Protein AF-A0A4Q2Z6X0-F1 (afdb_monomer_lite)

Secondary structure (DSSP, 8-state):
----------------------------------PPPPPP-----S----HHHHHHHHT-TTS-HHHHHHHHHTT--HHHHHHHHHHHHH-HHHHSTT-TTTTHHHHHHHHHHHH-HHHHHHHHHT-S-HHHHHHHHHHHHHT--TT-HHHHHHHHHHTTTTTGGGTTHHHHHHHHT-

Foldseek 3Di:
DDDDDDDDDDDDDDDDDDDDDDDDDDPDDDDDDDDPPDDPPPDPDDDLQALVNVQVVLPPPVDPVVVPQVVNCPPPDLVRLVVSLVVLLVDCLCQPDVRSNVCSNLSSLLVSCVVPVPVSVVVLVPPPDLSSNLSCLLSNLVSHDLVCLVVLVVVCVVPVVSCPPCSNVSSPVSNVVD

Structure (mmCIF, N/CA/C/O backbone):
data_AF-A0A4Q2Z6X0-F1
#
_entry.id   AF-A0A4Q2Z6X0-F1
#
loop_
_atom_site.group_PDB
_atom_site.id
_atom_site.type_symbol
_atom_site.label_atom_id
_atom_site.label_alt_id
_atom_site.label_comp_id
_atom_site.label_asym_id
_atom_site.label_entity_id
_atom_site.label_seq_id
_atom_site.pdbx_PDB_ins_code
_atom_site.Cartn_x
_atom_site.Cartn_y
_atom_site.Cartn_z
_atom_site.occupancy
_atom_site.B_iso_or_equiv
_atom_site.auth_seq_id
_atom_site.auth_comp_id
_atom_site.auth_asym_id
_atom_site.auth_atom_id
_atom_site.pdbx_PDB_model_num
ATOM 1 N N . MET A 1 1 ? 24.121 26.863 -24.747 1.00 37.69 1 MET A N 1
ATOM 2 C CA . MET A 1 1 ? 22.774 27.174 -25.276 1.00 37.69 1 MET A CA 1
ATOM 3 C C . MET A 1 1 ? 21.745 26.697 -24.259 1.00 37.69 1 MET A C 1
ATOM 5 O O . MET A 1 1 ? 21.542 25.500 -24.135 1.00 37.69 1 MET A O 1
ATOM 9 N N . LEU A 1 2 ? 21.196 27.619 -23.461 1.00 36.81 2 LEU A N 1
ATOM 10 C CA . LEU A 1 2 ? 20.257 27.346 -22.366 1.00 36.81 2 LEU A CA 1
ATOM 11 C C . LEU A 1 2 ? 18.855 27.798 -22.802 1.00 36.81 2 LEU A C 1
ATOM 13 O O . LEU A 1 2 ? 18.669 28.970 -23.129 1.00 36.81 2 LEU A O 1
ATOM 17 N N . LYS A 1 3 ? 17.886 26.879 -22.836 1.00 50.50 3 LYS A N 1
ATOM 18 C CA . LYS A 1 3 ? 16.503 27.148 -23.252 1.00 50.50 3 LYS A CA 1
ATOM 19 C C . LYS A 1 3 ? 15.674 27.472 -22.003 1.00 50.50 3 LYS A C 1
ATOM 21 O O . LYS A 1 3 ? 15.382 26.582 -21.214 1.00 50.50 3 LYS A O 1
ATOM 26 N N . LYS A 1 4 ? 15.354 28.753 -21.798 1.00 48.44 4 LYS A N 1
ATOM 27 C CA . LYS A 1 4 ? 14.430 29.219 -20.750 1.00 48.44 4 LYS A CA 1
ATOM 28 C C . LYS A 1 4 ? 12.990 29.046 -21.239 1.00 48.44 4 LYS A C 1
ATOM 30 O O . LYS A 1 4 ? 12.699 29.402 -22.378 1.00 48.44 4 LYS A O 1
ATOM 35 N N . TRP A 1 5 ? 12.112 28.517 -20.393 1.00 40.50 5 TRP A N 1
ATOM 36 C CA . TRP A 1 5 ? 10.665 28.475 -20.626 1.00 40.50 5 TRP A CA 1
ATOM 37 C C . TRP A 1 5 ? 9.962 29.444 -19.666 1.00 40.50 5 TRP A C 1
ATOM 39 O O . TRP A 1 5 ? 10.278 29.419 -18.475 1.00 40.50 5 TRP A O 1
ATOM 49 N N . PRO A 1 6 ? 9.040 30.294 -20.149 1.00 59.38 6 PRO A N 1
ATOM 50 C CA . PRO A 1 6 ? 8.214 31.141 -19.304 1.00 59.38 6 PRO A CA 1
ATOM 51 C C . PRO A 1 6 ? 6.913 30.413 -18.945 1.00 59.38 6 PRO A C 1
ATOM 53 O O . PRO A 1 6 ? 6.260 29.845 -19.817 1.00 59.38 6 PRO A O 1
ATOM 56 N N . TRP A 1 7 ? 6.511 30.470 -17.680 1.00 56.09 7 TRP A N 1
ATOM 57 C CA . TRP A 1 7 ? 5.137 30.176 -17.277 1.00 56.09 7 TRP A CA 1
ATOM 58 C C . TRP A 1 7 ? 4.497 31.491 -16.842 1.00 56.09 7 TRP A C 1
ATOM 60 O O . TRP A 1 7 ? 4.984 32.153 -15.925 1.00 56.09 7 TRP A O 1
ATOM 70 N N . LEU A 1 8 ? 3.439 31.880 -17.552 1.00 53.28 8 LEU A N 1
ATOM 71 C CA . LEU A 1 8 ? 2.531 32.959 -17.186 1.00 53.28 8 LEU A CA 1
ATOM 72 C C . LEU A 1 8 ? 1.155 32.366 -16.866 1.00 53.28 8 LEU A C 1
ATOM 74 O O . LEU A 1 8 ? 0.691 31.419 -17.493 1.00 53.28 8 LEU A O 1
ATOM 78 N N . VAL A 1 9 ? 0.583 32.982 -15.840 1.00 56.97 9 VAL A N 1
ATOM 79 C CA . VAL A 1 9 ? -0.668 32.776 -15.109 1.00 56.97 9 VAL A CA 1
ATOM 80 C C . VAL A 1 9 ? -1.918 32.771 -15.998 1.00 56.97 9 VAL A C 1
ATOM 82 O O . VAL A 1 9 ? -2.000 33.560 -16.934 1.00 56.97 9 VAL A O 1
ATOM 85 N N . ALA A 1 10 ? -2.956 32.020 -15.606 1.00 41.69 10 ALA A N 1
ATOM 86 C CA . ALA A 1 10 ? -4.342 32.441 -15.833 1.00 41.69 10 ALA A CA 1
ATOM 87 C C . ALA A 1 10 ? -5.270 31.866 -14.751 1.00 41.69 10 ALA A C 1
ATOM 89 O O . ALA A 1 10 ? -5.555 30.672 -14.716 1.00 41.69 10 ALA A O 1
ATOM 90 N N . GLY A 1 11 ? -5.722 32.741 -13.850 1.00 40.06 11 GLY A N 1
ATOM 91 C CA . GLY A 1 11 ? -6.811 32.460 -12.925 1.00 40.06 11 GLY A CA 1
ATOM 92 C C . GLY A 1 11 ? -8.167 32.478 -13.629 1.00 40.06 11 GLY A C 1
ATOM 93 O O . GLY A 1 11 ? -8.336 33.069 -14.694 1.00 40.06 11 GLY A O 1
ATOM 94 N N . SER A 1 12 ? -9.158 31.852 -13.009 1.00 40.81 12 SER A N 1
ATOM 95 C CA . SER A 1 12 ? -10.567 32.046 -13.346 1.00 40.81 12 SER A CA 1
ATOM 96 C C . SER A 1 12 ? -11.379 32.011 -12.059 1.00 40.81 12 SER A C 1
ATOM 98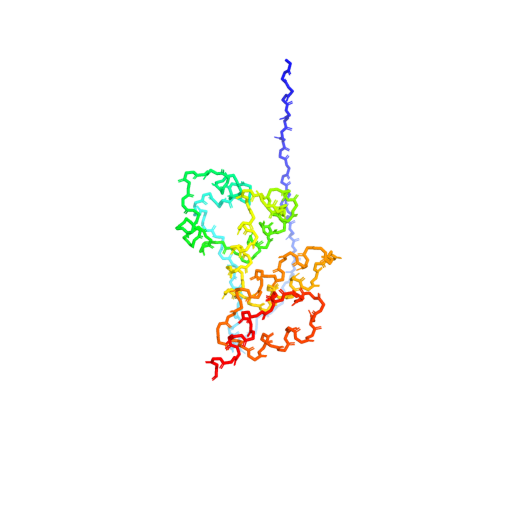 O O . SER A 1 12 ? -11.601 30.956 -11.475 1.00 40.81 12 SER A O 1
ATOM 100 N N . VAL A 1 13 ? -11.780 33.198 -11.605 1.00 43.97 13 VAL A N 1
ATOM 101 C CA . VAL A 1 13 ? -12.845 33.387 -10.620 1.00 43.97 13 VAL A CA 1
ATOM 102 C C . VAL A 1 13 ? -14.125 33.566 -11.423 1.00 43.97 13 VAL A C 1
ATOM 104 O O . VAL A 1 13 ? -14.274 34.556 -12.137 1.00 43.97 13 VAL A O 1
ATOM 107 N N . VAL A 1 14 ? -15.042 32.606 -11.330 1.00 49.62 14 VAL A N 1
ATOM 108 C CA . VAL A 1 14 ? -16.396 32.762 -11.867 1.00 49.62 14 VAL A CA 1
ATOM 109 C C . VAL A 1 14 ? -17.265 33.342 -10.758 1.00 49.62 14 VAL A C 1
ATOM 111 O O . VAL A 1 14 ? -17.611 32.662 -9.796 1.00 49.62 14 VAL A O 1
ATOM 114 N N . ALA A 1 15 ? -17.590 34.626 -10.894 1.00 43.78 15 ALA A N 1
ATOM 115 C CA . ALA A 1 15 ? -18.614 35.296 -10.112 1.00 43.78 15 ALA A CA 1
ATOM 116 C C . ALA A 1 15 ? -19.993 34.958 -10.700 1.00 43.78 15 ALA A C 1
ATOM 118 O O . ALA A 1 15 ? -20.314 35.364 -11.815 1.00 43.78 15 ALA A O 1
ATOM 119 N N . GLY A 1 16 ? -20.808 34.215 -9.952 1.00 38.75 16 GLY A N 1
ATOM 120 C CA . GLY A 1 16 ? -22.227 34.023 -10.240 1.00 38.75 16 GLY A CA 1
ATOM 121 C C . GLY A 1 16 ? -23.066 34.895 -9.313 1.00 38.75 16 GLY A C 1
ATOM 122 O O . GLY A 1 16 ? -23.232 34.567 -8.143 1.00 38.75 16 GLY A O 1
ATOM 123 N N . VAL A 1 17 ? -23.589 36.008 -9.829 1.00 46.06 17 VAL A N 1
ATOM 124 C CA . VAL A 1 17 ? -24.641 36.798 -9.176 1.00 46.06 17 VAL A CA 1
ATOM 125 C C . VAL A 1 17 ? -25.986 36.282 -9.677 1.00 46.06 17 VAL A C 1
ATOM 127 O O . VAL A 1 17 ? -26.250 36.331 -10.876 1.00 46.06 17 VAL A O 1
ATOM 130 N N . ALA A 1 18 ? -26.851 35.836 -8.768 1.00 50.09 18 ALA A N 1
ATOM 131 C CA . ALA A 1 18 ? -28.273 35.659 -9.043 1.00 50.09 18 ALA A CA 1
ATOM 132 C C . ALA A 1 18 ? -29.081 36.527 -8.070 1.00 50.09 18 ALA A C 1
ATOM 134 O O . ALA A 1 18 ? -29.048 36.336 -6.857 1.00 50.09 18 ALA A O 1
ATOM 135 N N . ILE A 1 19 ? -29.780 37.508 -8.640 1.00 50.12 19 ILE A N 1
ATOM 136 C CA . ILE A 1 19 ? -30.763 38.373 -7.987 1.00 50.12 19 ILE A CA 1
ATOM 137 C C . ILE A 1 19 ? -32.119 37.659 -8.076 1.00 50.12 19 ILE A C 1
ATOM 139 O O . ILE A 1 19 ? -32.584 37.379 -9.178 1.00 50.12 19 ILE A O 1
ATOM 143 N N . GLY A 1 20 ? -32.767 37.401 -6.939 1.00 37.75 20 GLY A N 1
ATOM 144 C CA . GLY A 1 20 ? -34.131 36.867 -6.856 1.00 37.75 20 GLY A CA 1
ATOM 145 C C . GLY A 1 20 ? -34.921 37.578 -5.756 1.00 37.75 20 GLY A C 1
ATOM 146 O O . GLY A 1 20 ? -34.384 37.857 -4.689 1.00 37.75 20 GLY A O 1
ATOM 147 N N . TRP A 1 21 ? -36.163 37.949 -6.059 1.00 40.97 21 TRP A N 1
ATOM 148 C CA . TRP A 1 21 ? -36.945 38.979 -5.370 1.00 40.97 21 TRP A CA 1
ATOM 149 C C . TRP A 1 21 ? -37.934 38.379 -4.356 1.00 40.97 21 TRP A C 1
ATOM 151 O O . TRP A 1 21 ? -38.304 37.212 -4.422 1.00 40.97 21 TRP A O 1
ATOM 161 N N . SER A 1 22 ? -38.332 39.229 -3.416 1.00 42.97 22 SER A N 1
ATOM 162 C CA . SER A 1 22 ? -39.099 39.048 -2.178 1.00 42.97 22 SER A CA 1
ATOM 163 C C . SER A 1 22 ? -40.398 38.228 -2.232 1.00 42.97 22 SER A C 1
ATOM 165 O O . SER A 1 22 ? -41.208 38.459 -3.121 1.00 42.97 22 SER A O 1
ATOM 167 N N . THR A 1 23 ? -40.700 37.471 -1.160 1.00 45.09 23 THR A N 1
ATOM 168 C CA . THR A 1 23 ? -42.049 37.404 -0.541 1.00 45.09 23 THR A CA 1
ATOM 169 C C . THR A 1 23 ? -41.974 37.154 0.986 1.00 45.09 23 THR A C 1
ATOM 171 O O . THR A 1 23 ? -41.071 36.484 1.469 1.00 45.09 23 THR A O 1
ATOM 174 N N . ALA A 1 24 ? -42.899 37.808 1.704 1.00 40.56 24 ALA A N 1
ATOM 175 C CA . ALA A 1 24 ? -43.379 37.725 3.098 1.00 40.56 24 ALA A CA 1
ATOM 176 C C . ALA A 1 24 ? -42.630 36.921 4.200 1.00 40.56 24 ALA A C 1
ATOM 178 O O . ALA A 1 24 ? -42.386 35.726 4.087 1.00 40.56 24 ALA A O 1
ATOM 179 N N . ARG A 1 25 ? -42.404 37.586 5.350 1.00 37.00 25 ARG A N 1
ATOM 180 C CA . ARG A 1 25 ? -42.050 36.983 6.652 1.00 37.00 25 ARG A CA 1
ATOM 181 C C . ARG A 1 25 ? -43.303 36.464 7.366 1.00 37.00 25 ARG A C 1
ATOM 183 O O . ARG A 1 25 ? -44.225 37.238 7.601 1.00 37.00 25 ARG A O 1
ATOM 190 N N . ASP A 1 26 ? -43.248 35.206 7.779 1.00 49.59 26 ASP A N 1
ATOM 191 C CA . ASP A 1 26 ? -44.151 34.555 8.732 1.00 49.59 26 ASP A CA 1
ATOM 192 C C . ASP A 1 26 ? -43.431 34.482 10.100 1.00 49.59 26 ASP A C 1
ATOM 194 O O . ASP A 1 26 ? -42.274 34.039 10.126 1.00 49.59 26 ASP A O 1
ATOM 198 N N . PRO A 1 27 ? -44.002 34.956 11.224 1.00 53.97 27 PRO A N 1
ATOM 199 C CA . PRO A 1 27 ? -43.328 34.953 12.516 1.00 53.97 27 PRO A CA 1
ATOM 200 C C . PRO A 1 27 ? -43.840 33.819 13.413 1.00 53.97 27 PRO A C 1
ATOM 202 O O . PRO A 1 27 ? -44.447 34.096 14.434 1.00 53.97 27 PRO A O 1
ATOM 205 N N . ASP A 1 28 ? -43.594 32.555 13.059 1.00 52.22 28 ASP A N 1
ATOM 206 C CA . ASP A 1 28 ? -43.643 31.447 14.031 1.00 52.22 28 ASP A CA 1
ATOM 207 C C . ASP A 1 28 ? -43.069 30.142 13.450 1.00 52.22 28 ASP A C 1
ATOM 209 O O . ASP A 1 28 ? -43.785 29.290 12.922 1.00 52.22 28 ASP A O 1
ATOM 213 N N . LYS A 1 29 ? -41.741 29.957 13.534 1.00 41.72 29 LYS A N 1
ATOM 214 C CA . LYS A 1 29 ? -41.142 28.611 13.484 1.00 41.72 29 LYS A CA 1
ATOM 215 C C . LYS A 1 29 ? -39.699 28.571 14.010 1.00 41.72 29 LYS A C 1
ATOM 217 O O . LYS A 1 29 ? -38.823 29.198 13.412 1.00 41.72 29 LYS A O 1
ATOM 222 N N . PRO A 1 30 ? -39.402 27.785 15.061 1.00 48.06 30 PRO A N 1
ATOM 223 C CA . PRO A 1 30 ? -38.038 27.474 15.456 1.00 48.06 30 PRO A CA 1
ATOM 224 C C . PRO A 1 30 ? -37.573 26.187 14.758 1.00 48.06 30 PRO A C 1
ATOM 226 O O . PRO A 1 30 ? -38.104 25.110 15.011 1.00 48.06 30 PRO A O 1
ATOM 229 N N . ALA A 1 31 ? -36.572 26.290 13.885 1.00 41.81 31 ALA A N 1
ATOM 230 C CA . ALA A 1 31 ? -35.663 25.195 13.537 1.00 41.81 31 ALA A CA 1
ATOM 231 C C . ALA A 1 31 ? -34.433 25.788 12.842 1.00 41.81 31 ALA A C 1
ATOM 233 O O . ALA A 1 31 ? -34.469 26.144 11.665 1.00 41.81 31 ALA A O 1
ATOM 234 N N . VAL A 1 32 ? -33.354 25.933 13.608 1.00 44.62 32 VAL A N 1
ATOM 235 C CA . VAL A 1 32 ? -32.026 26.304 13.120 1.00 44.62 32 VAL A CA 1
ATOM 236 C C . VAL A 1 32 ? -31.574 25.232 12.131 1.00 44.62 32 VAL A C 1
ATOM 238 O O . VAL A 1 32 ? -31.240 24.116 12.520 1.00 44.62 32 VAL A O 1
ATOM 241 N N . ALA A 1 33 ? -31.590 25.564 10.844 1.00 41.50 33 ALA A N 1
ATOM 242 C CA . ALA A 1 33 ? -30.861 24.814 9.840 1.00 41.50 33 ALA A CA 1
ATOM 243 C C . ALA A 1 33 ? -29.375 25.134 10.029 1.00 41.50 33 ALA A C 1
ATOM 245 O O . ALA A 1 33 ? -28.929 26.248 9.753 1.00 41.50 33 ALA A O 1
ATOM 246 N N . SER A 1 34 ? -28.618 24.167 10.541 1.00 44.00 34 SER A N 1
ATOM 247 C CA . SER A 1 34 ? -27.161 24.210 10.517 1.00 44.00 34 SER A CA 1
ATOM 248 C C . SER A 1 34 ? -26.703 24.190 9.063 1.00 44.00 34 SER A C 1
ATOM 250 O O . SER A 1 34 ? -26.722 23.153 8.403 1.00 44.00 34 SER A O 1
ATOM 252 N N . THR A 1 35 ? -26.295 25.349 8.560 1.00 41.22 35 THR A N 1
ATOM 253 C CA . THR A 1 35 ? -25.433 25.451 7.385 1.00 41.22 35 THR A CA 1
ATOM 254 C C . THR A 1 35 ? -24.199 24.573 7.630 1.00 41.22 35 THR A C 1
ATOM 256 O O . THR A 1 35 ? -23.565 24.737 8.678 1.00 41.22 35 THR A O 1
ATOM 259 N N . PRO A 1 36 ? -23.823 23.650 6.727 1.00 38.31 36 PRO A N 1
ATOM 260 C CA . PRO A 1 36 ? -22.514 23.023 6.807 1.00 38.31 36 PRO A CA 1
ATOM 261 C C . PRO A 1 36 ? -21.477 24.139 6.683 1.00 38.31 36 PRO A C 1
ATOM 263 O O . PRO A 1 36 ? -21.478 24.899 5.713 1.00 38.31 36 PRO A O 1
ATOM 266 N N . ALA A 1 37 ? -20.656 24.288 7.720 1.00 42.72 37 ALA A N 1
ATOM 267 C CA . ALA A 1 37 ? -19.591 25.272 7.737 1.00 42.72 37 ALA A CA 1
ATOM 268 C C . ALA A 1 37 ? -18.740 25.118 6.463 1.00 42.72 37 ALA A C 1
ATOM 270 O O . ALA A 1 37 ? -18.409 23.984 6.098 1.00 42.72 37 ALA A O 1
ATOM 271 N N . PRO A 1 38 ? -18.377 26.216 5.777 1.00 41.53 38 PRO A N 1
ATOM 272 C CA . PRO A 1 38 ? -17.350 26.146 4.753 1.00 41.53 38 PRO A CA 1
ATOM 273 C C . PRO A 1 38 ? -16.096 25.576 5.415 1.00 41.53 38 PRO A C 1
ATOM 275 O O . PRO A 1 38 ? -15.641 26.101 6.432 1.00 41.53 38 PRO A O 1
ATOM 278 N N . SER A 1 39 ? -15.589 24.463 4.882 1.00 43.06 39 SER A N 1
ATOM 279 C CA . SER A 1 39 ? -14.334 23.862 5.317 1.00 43.06 39 SER A CA 1
ATOM 280 C C . SER A 1 39 ? -13.282 24.961 5.414 1.00 43.06 39 SER A C 1
ATOM 282 O O . SER A 1 39 ? -13.005 25.634 4.419 1.00 43.06 39 SER A O 1
ATOM 284 N N . SER A 1 40 ? -12.757 25.184 6.623 1.00 46.03 40 SER A N 1
ATOM 285 C CA . SER A 1 40 ? -11.694 26.155 6.859 1.00 46.03 40 SER A CA 1
ATOM 286 C C . SER A 1 40 ? -10.599 25.974 5.807 1.00 46.03 40 SER A C 1
ATOM 288 O O . SER A 1 40 ? -10.128 24.846 5.627 1.00 46.03 40 SER A O 1
ATOM 290 N N . PRO A 1 41 ? -10.162 27.048 5.128 1.00 44.19 41 PRO A N 1
ATOM 291 C CA . PRO A 1 41 ? -8.931 27.019 4.359 1.00 44.19 41 PRO A CA 1
ATOM 292 C C . PRO A 1 41 ? -7.823 26.567 5.308 1.00 44.19 41 PRO A C 1
ATOM 294 O O . PRO A 1 41 ? -7.554 27.240 6.303 1.00 44.19 41 PRO A O 1
ATOM 297 N N . ARG A 1 42 ? -7.244 25.390 5.050 1.00 50.34 42 ARG A N 1
ATOM 298 C CA . ARG A 1 42 ? -6.116 24.865 5.819 1.00 50.34 42 ARG A CA 1
ATOM 299 C C . ARG A 1 42 ? -5.028 25.935 5.794 1.00 50.34 42 ARG A C 1
ATOM 301 O O . ARG A 1 42 ? -4.497 26.259 4.734 1.00 50.34 42 ARG A O 1
ATOM 308 N N . GLU A 1 43 ? -4.779 26.533 6.953 1.00 42.75 43 GLU A N 1
ATOM 309 C CA . GLU A 1 43 ? -3.729 27.518 7.162 1.00 42.75 43 GLU A CA 1
ATOM 310 C C . GLU A 1 43 ? -2.425 26.899 6.650 1.00 42.75 43 GLU A C 1
ATOM 312 O O . GLU A 1 43 ? -2.099 25.770 7.025 1.00 42.75 43 GLU A O 1
ATOM 317 N N . ALA A 1 44 ? -1.761 27.585 5.714 1.00 46.00 44 ALA A N 1
ATOM 318 C CA . ALA A 1 44 ? -0.597 27.103 4.977 1.00 46.00 44 ALA A CA 1
ATOM 319 C C . ALA A 1 44 ? 0.556 26.774 5.940 1.00 46.00 44 ALA A C 1
ATOM 321 O O . ALA A 1 44 ? 1.426 27.595 6.225 1.00 46.00 44 ALA A O 1
ATOM 322 N N . SER A 1 45 ? 0.526 25.568 6.491 1.00 43.75 45 SER A N 1
ATOM 323 C CA . SER A 1 45 ? 1.421 25.101 7.535 1.00 43.75 45 SER A CA 1
ATOM 324 C C . SER A 1 45 ? 2.430 24.165 6.886 1.00 43.75 45 SER A C 1
ATOM 326 O O . SER A 1 45 ? 2.148 23.002 6.631 1.00 43.75 45 SER A O 1
ATOM 328 N N . LYS A 1 46 ? 3.622 24.728 6.639 1.00 50.12 46 LYS A N 1
ATOM 329 C CA . LYS A 1 46 ? 4.810 24.104 6.027 1.00 50.12 46 LYS A CA 1
ATOM 330 C C . LYS A 1 46 ? 4.644 23.796 4.527 1.00 50.12 46 LYS A C 1
ATOM 332 O O . LYS A 1 46 ? 3.541 23.518 4.069 1.00 50.12 46 LYS A O 1
ATOM 337 N N . PRO A 1 47 ? 5.724 23.870 3.724 1.00 48.97 47 PRO A N 1
ATOM 338 C CA . PRO A 1 47 ? 5.676 23.344 2.368 1.00 48.97 47 PRO A CA 1
ATOM 339 C C . PRO A 1 47 ? 5.372 21.848 2.467 1.00 48.97 47 PRO A C 1
ATOM 341 O O . PRO A 1 47 ? 6.212 21.072 2.926 1.00 48.97 47 PRO A O 1
ATOM 344 N N . LEU A 1 48 ? 4.144 21.478 2.097 1.00 60.19 48 LEU A N 1
ATOM 345 C CA . LEU A 1 48 ? 3.740 20.098 1.868 1.00 60.19 48 LEU A CA 1
ATOM 346 C C . LEU A 1 48 ? 4.785 19.484 0.945 1.00 60.19 48 LEU A C 1
ATOM 348 O O . LEU A 1 48 ? 4.989 19.965 -0.170 1.00 60.19 48 LEU A O 1
ATOM 352 N N . TRP A 1 49 ? 5.508 18.488 1.449 1.00 60.78 49 TRP A N 1
ATOM 353 C CA . TRP A 1 49 ? 6.440 17.746 0.617 1.00 60.78 49 TRP A CA 1
ATOM 354 C C . TRP A 1 49 ? 5.660 17.169 -0.552 1.00 60.78 49 TRP A C 1
ATOM 356 O O . TRP A 1 49 ? 4.681 16.453 -0.352 1.00 60.78 49 TRP A O 1
ATOM 366 N N . SER A 1 50 ? 6.076 17.488 -1.773 1.00 72.06 50 SER A N 1
ATOM 367 C CA . SER A 1 50 ? 5.505 16.823 -2.935 1.00 72.06 50 SER A CA 1
ATOM 368 C C . SER A 1 50 ? 5.913 15.344 -2.939 1.00 72.06 50 SER A C 1
ATOM 370 O O . SER A 1 50 ? 6.905 14.949 -2.316 1.00 72.06 50 SER A O 1
ATOM 372 N N . ALA A 1 51 ? 5.187 14.513 -3.691 1.00 68.31 51 ALA A N 1
ATOM 373 C CA . ALA A 1 51 ? 5.615 13.140 -3.972 1.00 68.31 51 ALA A CA 1
ATOM 374 C C . ALA A 1 51 ? 7.049 13.096 -4.541 1.00 68.31 51 ALA A C 1
ATOM 376 O O . ALA A 1 51 ? 7.823 12.187 -4.248 1.00 68.31 51 ALA A O 1
ATOM 377 N N . GLU A 1 52 ? 7.430 14.114 -5.312 1.00 71.81 52 GLU A N 1
ATOM 378 C CA . GLU A 1 52 ? 8.762 14.258 -5.896 1.00 71.81 52 GLU A CA 1
ATOM 379 C C . GLU A 1 52 ? 9.820 14.588 -4.834 1.00 71.81 52 GLU A C 1
ATOM 381 O O . GLU A 1 52 ? 10.885 13.969 -4.824 1.00 71.81 52 GLU A O 1
ATOM 386 N N . ASP A 1 53 ? 9.522 15.494 -3.896 1.00 74.56 53 ASP A N 1
ATOM 387 C CA . ASP A 1 53 ? 10.402 15.803 -2.759 1.00 74.56 53 ASP A CA 1
ATOM 388 C C . ASP A 1 53 ? 10.595 14.581 -1.861 1.00 74.56 53 ASP A C 1
ATOM 390 O O . ASP A 1 53 ? 11.712 14.290 -1.424 1.00 74.56 53 ASP A O 1
ATOM 394 N N . PHE A 1 54 ? 9.522 13.816 -1.652 1.00 72.31 54 PHE A N 1
ATOM 395 C CA . PHE A 1 54 ? 9.561 12.555 -0.924 1.00 72.31 54 PHE A CA 1
ATOM 396 C C . PHE A 1 54 ? 10.487 11.542 -1.603 1.00 72.31 54 PHE A C 1
ATOM 398 O O . PHE A 1 54 ? 11.403 11.020 -0.966 1.00 72.31 54 PHE A O 1
ATOM 405 N N . LEU A 1 55 ? 10.306 11.295 -2.903 1.00 73.56 55 LEU A N 1
ATOM 406 C CA . LEU A 1 55 ? 11.145 10.369 -3.673 1.00 73.56 55 LEU A CA 1
ATOM 407 C C . LEU A 1 55 ? 12.610 10.827 -3.726 1.00 73.56 55 LEU A C 1
ATOM 409 O O . LEU A 1 55 ? 13.534 10.009 -3.645 1.00 73.56 55 LEU A O 1
ATOM 413 N N . LYS A 1 56 ? 12.840 12.138 -3.816 1.00 76.62 56 LYS A N 1
ATOM 414 C CA . LYS A 1 56 ? 14.177 12.734 -3.795 1.00 76.62 56 LYS A CA 1
ATOM 415 C C . LYS A 1 56 ? 14.858 12.558 -2.440 1.00 76.62 56 LYS A C 1
ATOM 417 O O . LYS A 1 56 ? 16.030 12.196 -2.404 1.00 76.62 56 LYS A O 1
ATOM 422 N N . SER A 1 57 ? 14.139 12.783 -1.344 1.00 71.50 57 SER A N 1
ATOM 423 C CA . SER A 1 57 ? 14.651 12.569 0.013 1.00 71.50 57 SER A CA 1
ATOM 424 C C . SER A 1 57 ? 14.932 11.101 0.300 1.00 71.50 57 SER A C 1
ATOM 426 O O . SER A 1 57 ? 15.978 10.777 0.860 1.00 71.50 57 SER A O 1
ATOM 428 N N . ALA A 1 58 ? 14.028 10.220 -0.135 1.00 70.06 58 ALA A N 1
ATOM 429 C CA . ALA A 1 58 ? 14.209 8.780 -0.066 1.00 70.06 58 ALA A CA 1
ATOM 430 C C . ALA A 1 58 ? 15.527 8.389 -0.764 1.00 70.06 58 ALA A C 1
ATOM 432 O O . ALA A 1 58 ? 16.363 7.691 -0.204 1.00 70.06 58 ALA A O 1
ATOM 433 N N . SER A 1 59 ? 15.802 8.944 -1.943 1.00 72.12 59 SER A N 1
ATOM 434 C CA . SER A 1 59 ? 17.033 8.649 -2.689 1.00 72.12 59 SER A CA 1
ATOM 435 C C . SER A 1 59 ? 18.338 9.033 -1.967 1.00 72.12 59 SER A C 1
ATOM 437 O O . SER A 1 59 ? 19.401 8.525 -2.341 1.00 72.12 59 SER A O 1
ATOM 439 N N . ASP A 1 60 ? 18.310 9.897 -0.942 1.00 75.56 60 ASP A N 1
ATOM 440 C CA . ASP A 1 60 ? 19.506 10.217 -0.156 1.00 75.56 60 ASP A CA 1
ATOM 441 C C . ASP A 1 60 ? 19.817 9.092 0.845 1.00 75.56 60 ASP A C 1
ATOM 443 O O . ASP A 1 60 ? 19.228 8.981 1.917 1.00 75.56 60 ASP A O 1
ATOM 447 N N . ARG A 1 61 ? 20.821 8.273 0.511 1.00 57.91 61 ARG A N 1
ATOM 448 C CA . ARG A 1 61 ? 21.301 7.140 1.328 1.00 57.91 61 ARG A CA 1
ATOM 449 C C . ARG A 1 61 ? 21.762 7.506 2.743 1.00 57.91 61 ARG A C 1
ATOM 451 O O . ARG A 1 61 ? 21.988 6.601 3.542 1.00 57.91 61 ARG A O 1
ATOM 458 N N . ARG A 1 62 ? 21.955 8.791 3.057 1.00 61.38 62 ARG A N 1
ATOM 459 C CA . ARG A 1 62 ? 22.304 9.246 4.415 1.00 61.38 62 ARG A CA 1
ATOM 460 C C . ARG A 1 62 ? 21.100 9.300 5.353 1.00 61.38 62 ARG A C 1
ATOM 462 O O . ARG A 1 62 ? 21.290 9.386 6.563 1.00 61.38 62 ARG A O 1
ATOM 469 N N . ASN A 1 63 ? 19.886 9.229 4.818 1.00 62.78 63 ASN A N 1
ATOM 470 C CA . ASN A 1 63 ? 18.661 9.300 5.593 1.00 62.78 63 ASN A CA 1
ATOM 471 C C . ASN A 1 63 ? 18.273 7.913 6.120 1.00 62.78 63 ASN A C 1
ATOM 473 O O . ASN A 1 63 ? 18.118 6.954 5.362 1.00 62.78 63 ASN A O 1
ATOM 477 N N . ASN A 1 64 ? 18.101 7.800 7.442 1.00 62.44 64 ASN A N 1
ATOM 478 C CA . ASN A 1 64 ? 17.511 6.613 8.051 1.00 62.44 64 ASN A CA 1
ATOM 479 C C . ASN A 1 64 ? 16.011 6.596 7.730 1.00 62.44 64 ASN A C 1
ATOM 481 O O . ASN A 1 64 ? 15.209 7.183 8.453 1.00 62.44 64 ASN A O 1
ATOM 485 N N . TYR A 1 65 ? 15.671 5.942 6.621 1.00 61.16 65 TYR A N 1
ATOM 486 C CA . TYR A 1 65 ? 14.327 5.844 6.055 1.00 61.16 65 TYR A CA 1
ATOM 487 C C . TYR A 1 65 ? 13.228 5.662 7.111 1.00 61.16 65 TYR A C 1
ATOM 489 O O . TYR A 1 65 ? 12.289 6.442 7.162 1.00 61.16 65 TYR A O 1
ATOM 497 N N . ALA A 1 66 ? 13.351 4.679 8.005 1.00 56.84 66 ALA A N 1
ATOM 498 C CA . ALA A 1 66 ? 12.268 4.334 8.927 1.00 56.84 66 ALA A CA 1
ATOM 499 C C . ALA A 1 66 ? 11.899 5.457 9.918 1.00 56.84 66 ALA A C 1
ATOM 501 O O . ALA A 1 66 ? 10.738 5.579 10.281 1.00 56.84 66 ALA A O 1
ATOM 502 N N . ALA A 1 67 ? 12.859 6.286 10.337 1.00 58.38 67 ALA A N 1
ATOM 503 C CA . ALA A 1 67 ? 12.632 7.305 11.365 1.00 58.38 67 ALA A CA 1
ATOM 504 C C . ALA A 1 67 ? 12.065 8.624 10.813 1.00 58.38 67 ALA A C 1
ATOM 506 O O . ALA A 1 67 ? 11.546 9.430 11.571 1.00 58.38 67 ALA A O 1
ATOM 507 N N . ILE A 1 68 ? 12.188 8.866 9.506 1.00 60.78 68 ILE A N 1
ATOM 508 C CA . ILE A 1 68 ? 11.831 10.153 8.888 1.00 60.78 68 ILE A CA 1
ATOM 509 C C . ILE A 1 68 ? 10.374 10.161 8.411 1.00 60.78 68 ILE A C 1
ATOM 511 O O . ILE A 1 68 ? 9.788 11.226 8.244 1.00 60.78 68 ILE A O 1
ATOM 515 N N . HIS A 1 69 ? 9.778 8.991 8.172 1.00 66.94 69 HIS A N 1
ATOM 516 C CA . HIS A 1 69 ? 8.513 8.906 7.444 1.00 66.94 69 HIS A CA 1
ATOM 517 C C . HIS A 1 69 ? 7.258 8.967 8.321 1.00 66.94 69 HIS A C 1
ATOM 519 O O . HIS A 1 69 ? 6.276 9.543 7.859 1.00 66.94 69 HIS A O 1
ATOM 525 N N . ASP A 1 70 ? 7.284 8.462 9.559 1.00 68.19 70 ASP A N 1
ATOM 526 C CA . ASP A 1 70 ? 6.104 8.509 10.442 1.00 68.19 70 ASP A CA 1
ATOM 527 C C . ASP A 1 70 ? 5.698 9.966 10.746 1.00 68.19 70 ASP A C 1
ATOM 529 O O . ASP A 1 70 ? 4.538 10.339 10.574 1.00 68.19 70 ASP A O 1
ATOM 533 N N . ASP A 1 71 ? 6.671 10.823 11.071 1.00 73.75 71 ASP A N 1
ATOM 534 C CA . ASP A 1 71 ? 6.433 12.251 11.329 1.00 73.75 71 ASP A CA 1
ATOM 535 C C . ASP A 1 71 ? 6.108 13.046 10.057 1.00 73.75 71 ASP A C 1
ATOM 537 O O . ASP A 1 71 ? 5.453 14.084 10.120 1.00 73.75 71 ASP A O 1
ATOM 541 N N . LEU A 1 72 ? 6.578 12.596 8.890 1.00 77.75 72 LEU A N 1
ATOM 542 C CA . LEU A 1 72 ? 6.349 13.310 7.634 1.00 77.75 72 LEU A CA 1
ATOM 543 C C . LEU A 1 72 ? 4.946 13.050 7.083 1.00 77.75 72 LEU A C 1
ATOM 545 O O . LEU A 1 72 ? 4.302 13.964 6.570 1.00 77.75 72 LEU A O 1
ATOM 549 N N . LEU A 1 73 ? 4.484 11.802 7.168 1.00 86.06 73 LEU A N 1
ATOM 550 C CA . LEU A 1 73 ? 3.201 11.407 6.600 1.00 86.06 73 LEU A CA 1
ATOM 551 C C . LEU A 1 73 ? 2.029 11.809 7.494 1.00 86.06 73 LEU A C 1
ATOM 553 O O . LEU A 1 73 ? 0.912 11.888 6.988 1.00 86.06 73 LEU A O 1
ATOM 557 N N . ILE A 1 74 ? 2.239 12.099 8.783 1.00 85.12 74 ILE A N 1
ATOM 558 C CA . ILE A 1 74 ? 1.155 12.439 9.724 1.00 85.12 74 ILE A CA 1
ATOM 559 C C . ILE A 1 74 ? 0.278 13.605 9.240 1.00 85.12 74 ILE A C 1
ATOM 561 O O . ILE A 1 74 ? -0.938 13.567 9.402 1.00 85.12 74 ILE A O 1
ATOM 565 N N . ASP A 1 75 ? 0.882 14.592 8.571 1.00 85.75 75 ASP A N 1
ATOM 566 C CA . ASP A 1 75 ? 0.190 15.777 8.056 1.00 85.75 75 ASP A CA 1
ATOM 567 C C . ASP A 1 75 ? -0.415 15.564 6.654 1.00 85.75 75 ASP A C 1
ATOM 569 O O . ASP A 1 75 ? -1.143 16.428 6.152 1.00 85.75 75 ASP A O 1
ATOM 573 N N . TRP A 1 76 ? -0.131 14.435 6.002 1.00 88.75 76 TRP A N 1
ATOM 574 C CA . TRP A 1 76 ? -0.645 14.136 4.668 1.00 88.75 76 TRP A CA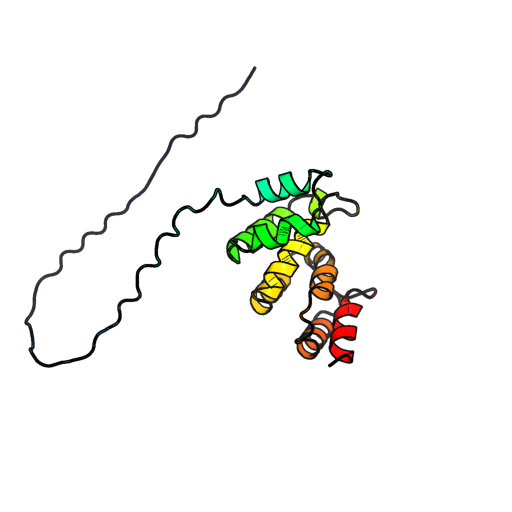 1
ATOM 575 C C . TRP A 1 76 ? -2.091 13.652 4.733 1.00 88.75 76 TRP A C 1
ATOM 577 O O . TRP A 1 76 ? -2.500 12.960 5.663 1.00 88.75 76 TRP A O 1
ATOM 587 N N . THR A 1 77 ? -2.869 13.977 3.714 1.00 92.25 77 THR A N 1
ATOM 588 C CA . THR A 1 77 ? -4.202 13.424 3.466 1.00 92.25 77 THR A CA 1
ATOM 589 C C . THR A 1 77 ? -4.108 12.062 2.771 1.00 92.25 77 THR A C 1
ATOM 591 O O . THR A 1 77 ? -3.087 11.718 2.173 1.00 92.25 77 THR A O 1
ATOM 594 N N . ASN A 1 78 ? -5.192 11.281 2.802 1.00 91.94 78 ASN A N 1
ATOM 595 C CA . ASN A 1 78 ? -5.248 10.010 2.068 1.00 91.94 78 ASN A CA 1
ATOM 596 C C . ASN A 1 78 ? -5.069 10.216 0.551 1.00 91.94 78 ASN A C 1
ATOM 598 O O . ASN A 1 78 ? -4.432 9.391 -0.100 1.00 91.94 78 ASN A O 1
ATOM 602 N N . ASP A 1 79 ? -5.561 11.330 -0.003 1.00 90.88 79 ASP A N 1
ATOM 603 C CA . ASP A 1 79 ? -5.378 11.665 -1.420 1.00 90.88 79 ASP A CA 1
ATOM 604 C C . ASP A 1 79 ? -3.916 11.955 -1.774 1.00 90.88 79 ASP A C 1
ATOM 606 O O . ASP A 1 79 ? -3.447 11.533 -2.830 1.00 90.88 79 ASP A O 1
ATOM 610 N N . GLU A 1 80 ? -3.174 12.623 -0.889 1.00 90.38 80 GLU A N 1
ATOM 611 C CA . GLU A 1 80 ? -1.741 12.880 -1.077 1.00 90.38 80 GLU A CA 1
ATOM 612 C C . GLU A 1 80 ? -0.927 11.584 -1.001 1.00 90.38 80 GLU A C 1
ATOM 614 O O . GLU A 1 80 ? -0.053 11.357 -1.841 1.00 90.38 80 GLU A O 1
ATOM 619 N N . ILE A 1 81 ? -1.250 10.695 -0.053 1.00 92.44 81 ILE A N 1
ATOM 620 C CA . ILE A 1 81 ? -0.614 9.372 0.042 1.00 92.44 81 ILE A CA 1
ATOM 621 C C . ILE A 1 81 ? -0.893 8.556 -1.223 1.00 92.44 81 ILE A C 1
ATOM 623 O O . ILE A 1 81 ? 0.039 7.996 -1.803 1.00 92.44 81 ILE A O 1
ATOM 627 N N . ARG A 1 82 ? -2.148 8.530 -1.692 1.00 92.31 82 ARG A N 1
ATOM 628 C CA . ARG A 1 82 ? -2.529 7.845 -2.933 1.00 92.31 82 ARG A CA 1
ATOM 629 C C . ARG A 1 82 ? -1.785 8.415 -4.137 1.00 92.31 82 ARG A C 1
ATOM 631 O O . ARG A 1 82 ? -1.203 7.652 -4.899 1.00 92.31 82 ARG A O 1
ATOM 638 N N . ALA A 1 83 ? -1.750 9.738 -4.287 1.00 89.31 83 ALA A N 1
ATOM 639 C CA . ALA A 1 83 ? -1.055 10.389 -5.394 1.00 89.31 83 ALA A CA 1
ATOM 640 C C . ALA A 1 83 ? 0.450 10.066 -5.401 1.00 89.31 83 ALA A C 1
ATOM 642 O O . ALA A 1 83 ? 1.019 9.799 -6.460 1.00 89.31 83 ALA A O 1
ATOM 643 N N . ALA A 1 84 ? 1.099 10.038 -4.233 1.00 90.06 84 ALA A N 1
ATOM 644 C CA . ALA A 1 84 ? 2.502 9.642 -4.134 1.00 90.06 84 ALA A CA 1
ATOM 645 C C . ALA A 1 84 ? 2.721 8.152 -4.406 1.00 90.06 84 ALA A C 1
ATOM 647 O O . ALA A 1 84 ? 3.732 7.784 -5.007 1.00 90.06 84 ALA A O 1
ATOM 648 N N . LEU A 1 85 ? 1.783 7.296 -4.001 1.00 92.06 85 LEU A N 1
ATOM 649 C CA . LEU A 1 85 ? 1.837 5.872 -4.296 1.00 92.06 85 LEU A CA 1
ATOM 650 C C . LEU A 1 85 ? 1.714 5.637 -5.806 1.00 92.06 85 LEU A C 1
ATOM 652 O O . LEU A 1 85 ? 2.587 4.983 -6.376 1.00 92.06 85 LEU A O 1
ATOM 656 N N . ASP A 1 86 ? 0.734 6.260 -6.464 1.00 91.31 86 ASP A N 1
ATOM 657 C CA . ASP A 1 86 ? 0.561 6.227 -7.921 1.00 91.31 86 ASP A CA 1
ATOM 658 C C . ASP A 1 86 ? 1.842 6.707 -8.633 1.00 91.31 86 ASP A C 1
ATOM 660 O O . ASP A 1 86 ? 2.375 6.013 -9.502 1.00 91.31 86 ASP A O 1
ATOM 664 N N . ALA A 1 87 ? 2.413 7.839 -8.205 1.00 88.50 87 ALA A N 1
ATOM 665 C CA . ALA A 1 87 ? 3.672 8.351 -8.746 1.00 88.50 87 ALA A CA 1
ATOM 666 C C . ALA A 1 87 ? 4.841 7.370 -8.540 1.00 88.50 87 ALA A C 1
ATOM 668 O O . ALA A 1 87 ? 5.624 7.138 -9.466 1.00 88.50 87 ALA A O 1
ATOM 669 N N . SER A 1 88 ? 4.948 6.742 -7.365 1.00 89.75 88 SER A N 1
ATOM 670 C CA . SER A 1 88 ? 6.007 5.770 -7.073 1.00 89.75 88 SER A CA 1
ATOM 671 C C . SER A 1 88 ? 5.942 4.550 -7.994 1.00 89.75 88 SER A C 1
ATOM 673 O O . SER A 1 88 ? 6.977 4.067 -8.442 1.00 89.75 88 SER A O 1
ATOM 675 N N . LEU A 1 89 ? 4.745 4.097 -8.375 1.00 90.31 89 LEU A N 1
ATOM 676 C CA . LEU A 1 89 ? 4.580 2.954 -9.276 1.00 90.31 89 LEU A CA 1
ATOM 677 C C . LEU A 1 89 ? 5.017 3.256 -10.715 1.00 90.31 89 LEU A C 1
ATOM 679 O O . LEU A 1 89 ? 5.335 2.329 -11.460 1.00 90.31 89 LEU A O 1
ATOM 683 N N . THR A 1 90 ? 5.089 4.532 -11.101 1.00 89.75 90 THR A N 1
ATOM 684 C CA . THR A 1 90 ? 5.651 4.949 -12.398 1.00 89.75 90 THR A CA 1
ATOM 685 C C . THR A 1 90 ? 7.180 5.032 -12.391 1.00 89.75 90 THR A C 1
ATOM 687 O O . THR A 1 90 ? 7.802 5.037 -13.454 1.00 89.75 90 THR A O 1
ATOM 690 N N . ASN A 1 91 ? 7.810 5.065 -11.210 1.00 86.62 91 ASN A N 1
ATOM 691 C CA . ASN A 1 91 ? 9.253 5.212 -11.076 1.00 86.62 91 ASN A CA 1
ATOM 692 C C . ASN A 1 91 ? 9.958 3.836 -11.100 1.00 86.62 91 ASN A C 1
ATOM 694 O O . ASN A 1 91 ? 9.744 3.025 -10.191 1.00 86.62 91 ASN A O 1
ATOM 698 N N . PRO A 1 92 ? 10.854 3.565 -12.074 1.00 86.75 92 PRO A N 1
ATOM 699 C CA . PRO A 1 92 ? 11.574 2.294 -12.164 1.00 86.75 92 PRO A CA 1
ATOM 700 C C . PRO A 1 92 ? 12.363 1.949 -10.892 1.00 86.75 92 PRO A C 1
ATOM 702 O O . PRO A 1 92 ? 12.399 0.778 -10.518 1.0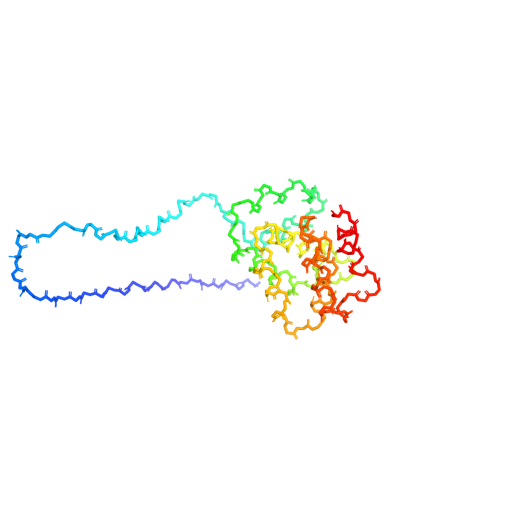0 86.75 92 PRO A O 1
ATOM 705 N N . ASP A 1 93 ? 12.917 2.927 -10.172 1.00 85.19 93 ASP A N 1
ATOM 706 C CA . ASP A 1 93 ? 13.687 2.685 -8.941 1.00 85.19 93 ASP A CA 1
ATOM 707 C C . ASP A 1 93 ? 12.817 2.227 -7.761 1.00 85.19 93 ASP A C 1
ATOM 709 O O . ASP A 1 93 ? 13.323 1.618 -6.813 1.00 85.19 93 ASP A O 1
ATOM 713 N N . CYS A 1 94 ? 11.512 2.508 -7.810 1.00 84.81 94 CYS A N 1
ATOM 714 C CA . CYS A 1 94 ? 10.541 2.049 -6.818 1.00 84.81 94 CYS A CA 1
ATOM 715 C C . CYS A 1 94 ? 10.011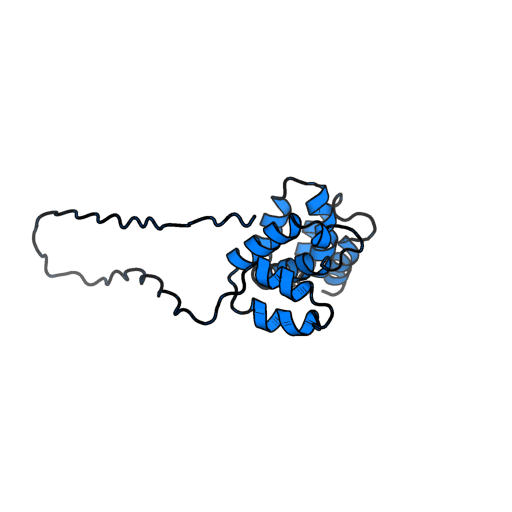 0.651 -7.141 1.00 84.81 94 CYS A C 1
ATOM 717 O O . CYS A 1 94 ? 9.667 -0.101 -6.233 1.00 84.81 94 CYS A O 1
ATOM 719 N N . VAL A 1 95 ? 9.942 0.286 -8.425 1.00 84.38 95 VAL A N 1
ATOM 720 C CA . VAL A 1 95 ? 9.338 -0.985 -8.839 1.00 84.38 95 VAL A CA 1
ATOM 721 C C . VAL A 1 95 ? 10.368 -2.083 -9.090 1.00 84.38 95 VAL A C 1
ATOM 723 O O . VAL A 1 95 ? 10.083 -3.246 -8.803 1.00 84.38 95 VAL A O 1
ATOM 726 N N . LEU A 1 96 ? 11.542 -1.780 -9.649 1.00 84.12 96 LEU A N 1
ATOM 727 C CA . LEU A 1 96 ? 12.521 -2.788 -10.061 1.00 84.12 96 LEU A CA 1
ATOM 728 C C . LEU A 1 96 ? 13.166 -3.485 -8.862 1.00 84.12 96 LEU A C 1
ATOM 730 O O . LEU A 1 96 ? 13.524 -2.871 -7.859 1.00 84.12 96 LEU A O 1
ATOM 734 N N . ARG A 1 97 ? 13.373 -4.800 -8.993 1.00 76.69 97 ARG A N 1
ATOM 735 C CA . ARG A 1 97 ? 14.064 -5.592 -7.973 1.00 76.69 97 ARG A CA 1
ATOM 736 C C . ARG A 1 97 ? 15.493 -5.068 -7.803 1.00 76.69 97 ARG A C 1
ATOM 738 O O . ARG A 1 97 ? 16.255 -5.061 -8.762 1.00 76.69 97 ARG A O 1
ATOM 745 N N . GLY A 1 98 ? 15.846 -4.664 -6.582 1.00 76.00 98 GLY A N 1
ATOM 746 C CA . GLY A 1 98 ? 17.149 -4.056 -6.277 1.00 76.00 98 GLY A CA 1
ATOM 747 C C . GLY A 1 98 ? 17.201 -2.536 -6.462 1.00 76.00 98 GLY A C 1
ATOM 748 O O . GLY A 1 98 ? 18.252 -1.944 -6.229 1.00 76.00 98 GLY A O 1
ATOM 749 N N . GLY A 1 99 ? 16.085 -1.901 -6.835 1.00 77.12 99 GLY A N 1
ATOM 750 C CA . GLY A 1 99 ? 15.953 -0.450 -6.821 1.00 77.12 99 GLY A CA 1
ATOM 751 C C . GLY A 1 99 ? 16.109 0.109 -5.405 1.00 77.12 99 GLY A C 1
ATOM 752 O O . GLY A 1 99 ? 15.651 -0.483 -4.419 1.00 77.12 99 GLY A O 1
ATOM 753 N N . THR A 1 100 ? 16.770 1.260 -5.295 1.00 76.44 100 THR A N 1
ATOM 754 C CA . THR A 1 100 ? 17.052 1.906 -4.004 1.00 76.44 100 THR A CA 1
ATOM 755 C C . THR A 1 100 ? 15.794 2.417 -3.311 1.00 76.44 100 THR A C 1
ATOM 757 O O . THR A 1 100 ? 15.821 2.616 -2.103 1.00 76.44 100 THR A O 1
ATOM 760 N N . LEU A 1 101 ? 14.693 2.591 -4.051 1.00 81.00 101 LEU A N 1
ATOM 761 C CA . LEU A 1 101 ? 13.434 3.151 -3.556 1.00 81.00 101 LEU A CA 1
ATOM 762 C C . LEU A 1 101 ? 12.324 2.107 -3.396 1.00 81.00 101 LEU A C 1
ATOM 764 O O . LEU A 1 101 ? 11.172 2.464 -3.177 1.00 81.00 101 LEU A O 1
ATOM 768 N N . THR A 1 102 ? 12.647 0.816 -3.463 1.00 83.25 102 THR A N 1
ATOM 769 C CA . THR A 1 102 ? 11.657 -0.278 -3.380 1.00 83.25 102 THR A CA 1
ATOM 770 C C . THR A 1 102 ? 10.829 -0.298 -2.091 1.00 83.25 102 THR A C 1
ATOM 772 O O . THR A 1 102 ? 9.772 -0.919 -2.051 1.00 83.25 102 THR A O 1
ATOM 775 N N . GLN A 1 103 ? 11.265 0.398 -1.037 1.00 83.75 103 GLN A N 1
ATOM 776 C CA . GLN A 1 103 ? 10.504 0.533 0.210 1.00 83.75 103 GLN A CA 1
ATOM 777 C C . GLN A 1 103 ? 9.433 1.632 0.159 1.00 83.75 103 GLN A C 1
ATOM 779 O O . GLN A 1 103 ? 8.523 1.613 0.983 1.00 83.75 103 GLN A O 1
ATOM 784 N N . VAL A 1 104 ? 9.508 2.576 -0.785 1.00 87.88 104 VAL A N 1
ATOM 785 C CA . VAL A 1 104 ? 8.579 3.715 -0.848 1.00 87.88 104 VAL A CA 1
ATOM 786 C C . VAL A 1 104 ? 7.125 3.264 -1.023 1.00 87.88 104 VAL A C 1
ATOM 788 O O . VAL A 1 104 ? 6.307 3.637 -0.179 1.00 87.88 104 VAL A O 1
ATOM 791 N N . PRO A 1 105 ? 6.780 2.417 -2.018 1.00 90.94 105 PRO A N 1
ATOM 792 C CA . PRO A 1 105 ? 5.399 1.965 -2.174 1.00 90.94 105 PRO A CA 1
ATOM 793 C C . PRO A 1 105 ? 4.887 1.221 -0.937 1.00 90.94 105 PRO A C 1
ATOM 795 O O . PRO A 1 105 ? 3.739 1.384 -0.541 1.00 90.94 105 PRO A O 1
ATOM 798 N N . ARG A 1 106 ? 5.758 0.438 -0.287 1.00 91.06 106 ARG A N 1
ATOM 799 C CA . ARG A 1 106 ? 5.430 -0.300 0.937 1.00 91.06 106 ARG A CA 1
ATOM 800 C C . ARG A 1 106 ? 5.071 0.629 2.096 1.00 91.06 106 ARG A C 1
ATOM 802 O O . ARG A 1 106 ? 4.106 0.351 2.799 1.00 91.06 106 ARG A O 1
ATOM 809 N N . ILE A 1 107 ? 5.840 1.699 2.302 1.00 89.88 107 ILE A N 1
ATOM 810 C CA . ILE A 1 107 ? 5.612 2.666 3.387 1.00 89.88 107 ILE A CA 1
ATOM 811 C C . ILE A 1 107 ? 4.304 3.422 3.154 1.00 89.88 107 ILE A C 1
ATOM 813 O O . ILE A 1 107 ? 3.472 3.482 4.053 1.00 89.88 107 ILE A O 1
ATOM 817 N N . LEU A 1 108 ? 4.104 3.945 1.941 1.00 92.81 108 LEU A N 1
ATOM 818 C CA . LEU A 1 108 ? 2.898 4.696 1.585 1.00 92.81 108 LEU A CA 1
ATOM 819 C C . LEU A 1 108 ? 1.642 3.824 1.694 1.00 92.81 108 LEU A C 1
ATOM 821 O O . LEU A 1 108 ? 0.661 4.234 2.310 1.00 92.81 108 LEU A O 1
ATOM 825 N N . LEU A 1 109 ? 1.690 2.601 1.158 1.00 95.00 109 LEU A N 1
ATOM 826 C CA . LEU A 1 109 ? 0.579 1.658 1.258 1.00 95.00 109 LEU A CA 1
ATOM 827 C C . LEU A 1 109 ? 0.309 1.257 2.710 1.00 95.00 109 LEU A C 1
ATOM 829 O O . LEU A 1 109 ? -0.844 1.228 3.123 1.00 95.00 109 LEU A O 1
ATOM 833 N N . GLY A 1 110 ? 1.354 0.982 3.495 1.00 93.56 110 GLY A N 1
ATOM 834 C CA . GLY A 1 110 ? 1.206 0.649 4.909 1.00 93.56 110 GLY A CA 1
ATOM 835 C C . GLY A 1 110 ? 0.565 1.778 5.706 1.00 93.56 110 GLY A C 1
ATOM 836 O O . GLY A 1 110 ? -0.361 1.538 6.475 1.00 93.56 110 GLY A O 1
ATOM 837 N N . GLU A 1 111 ? 1.001 3.016 5.485 1.00 93.38 111 GLU A N 1
ATOM 838 C CA . GLU A 1 111 ? 0.413 4.177 6.148 1.00 93.38 111 GLU A CA 1
ATOM 839 C C . GLU A 1 111 ? -1.044 4.400 5.735 1.00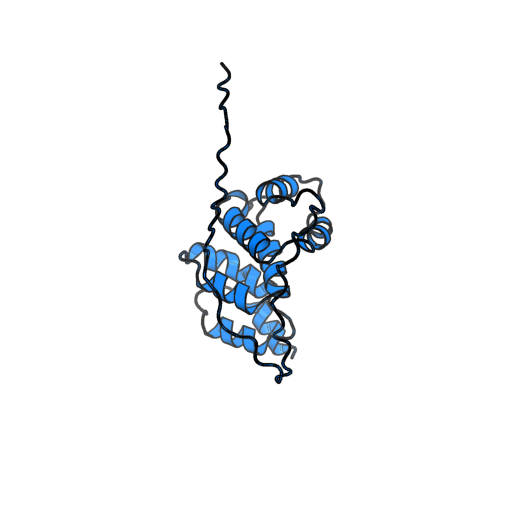 93.38 111 GLU A C 1
ATOM 841 O O . GLU A 1 111 ? -1.895 4.654 6.588 1.00 93.38 111 GLU A O 1
ATOM 846 N N . TRP A 1 112 ? -1.370 4.221 4.455 1.00 95.81 112 TRP A N 1
ATOM 847 C CA . TRP A 1 112 ? -2.755 4.298 4.005 1.00 95.81 112 TRP A CA 1
ATOM 848 C C . TRP A 1 112 ? -3.620 3.199 4.632 1.00 95.81 112 TRP A C 1
ATOM 850 O O . TRP A 1 112 ? -4.683 3.498 5.166 1.00 95.81 112 TRP A O 1
ATOM 860 N N . MET A 1 113 ? -3.149 1.950 4.659 1.00 96.31 113 MET A N 1
ATOM 861 C CA . MET A 1 113 ? -3.879 0.827 5.260 1.00 96.31 113 MET A CA 1
ATOM 862 C C . MET A 1 113 ? -4.152 1.025 6.756 1.00 96.31 113 MET A C 1
ATOM 864 O O . MET A 1 113 ? -5.216 0.630 7.230 1.00 96.31 113 MET A O 1
ATOM 868 N N . LYS A 1 114 ? -3.230 1.649 7.505 1.00 93.44 114 LYS A N 1
ATOM 869 C CA . LYS A 1 114 ? -3.458 2.000 8.919 1.00 93.44 114 LYS A CA 1
ATOM 870 C C . LYS A 1 114 ? -4.601 3.003 9.091 1.00 93.44 114 LYS A C 1
ATOM 872 O O . LYS A 1 114 ? -5.314 2.940 10.089 1.00 93.44 114 LYS A O 1
ATOM 877 N N . ARG A 1 115 ? -4.747 3.945 8.155 1.00 94.50 115 ARG A N 1
ATOM 878 C CA . ARG A 1 115 ? -5.757 5.017 8.209 1.00 94.50 115 ARG A CA 1
ATOM 879 C C . ARG A 1 115 ? -7.110 4.566 7.685 1.00 94.50 115 ARG A C 1
ATOM 881 O O . ARG A 1 115 ? -8.135 4.908 8.262 1.00 94.50 115 ARG A O 1
ATOM 888 N N . ASP A 1 116 ? -7.096 3.839 6.576 1.00 96.75 116 ASP A N 1
ATOM 889 C CA . ASP A 1 116 ? -8.281 3.406 5.852 1.00 96.75 116 ASP A CA 1
ATOM 890 C C . ASP A 1 116 ? -7.973 2.133 5.050 1.00 96.75 116 ASP A C 1
ATOM 892 O O . ASP A 1 116 ? -7.655 2.163 3.857 1.00 96.75 116 ASP A O 1
ATOM 896 N N . LEU A 1 117 ? -8.063 0.988 5.735 1.00 96.69 117 LEU A N 1
ATOM 897 C CA . LEU A 1 117 ? -7.865 -0.328 5.128 1.00 96.69 117 LEU A CA 1
ATOM 898 C C . LEU A 1 117 ? -8.802 -0.547 3.933 1.00 96.69 117 LEU A C 1
ATOM 900 O O . LEU A 1 117 ? -8.376 -1.077 2.911 1.00 96.69 117 LEU A O 1
ATOM 904 N N . THR A 1 118 ? -10.069 -0.140 4.052 1.00 97.25 118 THR A N 1
ATOM 905 C CA . THR A 1 118 ? -11.087 -0.391 3.024 1.00 97.25 118 THR A CA 1
ATOM 906 C C . THR A 1 118 ? -10.768 0.368 1.740 1.00 97.25 118 THR A C 1
ATOM 908 O O . THR A 1 118 ? -10.776 -0.231 0.662 1.00 97.25 118 THR A O 1
ATOM 911 N N . ALA A 1 119 ? -10.428 1.657 1.835 1.00 97.25 119 ALA A N 1
ATOM 912 C CA . ALA A 1 119 ? -10.041 2.448 0.669 1.00 97.25 119 ALA A CA 1
ATOM 913 C C . ALA A 1 119 ? -8.742 1.936 0.031 1.00 97.25 119 ALA A C 1
ATOM 915 O O . ALA A 1 119 ? -8.674 1.820 -1.193 1.00 97.25 119 ALA A O 1
ATOM 916 N N . ALA A 1 120 ? -7.737 1.581 0.839 1.00 97.62 120 ALA A N 1
ATOM 917 C CA . ALA A 1 120 ? -6.466 1.060 0.339 1.00 97.62 120 ALA A CA 1
ATOM 918 C C . ALA A 1 120 ? -6.634 -0.279 -0.403 1.00 97.62 120 ALA A C 1
ATOM 920 O O . ALA A 1 120 ? -6.061 -0.464 -1.478 1.00 97.62 120 ALA A O 1
ATOM 921 N N . VAL A 1 121 ? -7.450 -1.197 0.131 1.00 97.44 121 VAL A N 1
ATOM 922 C CA . VAL A 1 121 ? -7.771 -2.474 -0.530 1.00 97.44 121 VAL A CA 1
ATOM 923 C C . VAL A 1 121 ? -8.551 -2.237 -1.822 1.00 97.44 121 VAL A C 1
ATOM 925 O O . VAL A 1 121 ? -8.170 -2.775 -2.858 1.00 97.44 121 VAL A O 1
ATOM 928 N N . THR A 1 122 ? -9.566 -1.370 -1.796 1.00 97.19 122 THR A N 1
ATOM 929 C CA . THR A 1 122 ? -10.360 -1.028 -2.991 1.00 97.19 122 THR A CA 1
ATOM 930 C C . THR A 1 122 ? -9.480 -0.442 -4.101 1.00 97.19 122 THR A C 1
ATOM 932 O O . THR A 1 122 ? -9.629 -0.791 -5.270 1.00 97.19 122 THR A O 1
ATOM 935 N N . TRP A 1 123 ? -8.533 0.433 -3.750 1.00 96.56 123 TRP A N 1
ATOM 936 C CA . TRP A 1 123 ? -7.558 0.971 -4.702 1.00 96.56 123 TRP A CA 1
ATOM 937 C C . TRP A 1 123 ? -6.605 -0.110 -5.224 1.00 96.56 123 TRP A C 1
ATOM 939 O O . TRP A 1 123 ? -6.322 -0.157 -6.416 1.00 96.56 123 TRP A O 1
ATOM 949 N N . PHE A 1 124 ? -6.127 -1.012 -4.368 1.00 96.56 124 PHE A N 1
ATOM 950 C CA . PHE A 1 124 ? -5.258 -2.105 -4.804 1.00 96.56 124 PHE A CA 1
ATOM 951 C C . PHE A 1 124 ? -5.965 -3.019 -5.821 1.00 96.56 124 PHE A C 1
ATOM 953 O O . PHE A 1 124 ? -5.367 -3.438 -6.817 1.00 96.56 124 PHE A O 1
ATOM 960 N N . GLU A 1 125 ? -7.248 -3.303 -5.601 1.00 95.81 125 GLU A N 1
ATOM 961 C CA . GLU A 1 125 ? -8.076 -4.098 -6.511 1.00 95.81 125 GLU A CA 1
ATOM 962 C C . GLU A 1 125 ? -8.352 -3.394 -7.846 1.00 95.81 125 GLU A C 1
ATOM 964 O O . GLU A 1 125 ? -8.520 -4.077 -8.856 1.00 95.81 125 GLU A O 1
ATOM 969 N N . SER A 1 126 ? -8.351 -2.057 -7.880 1.00 95.25 126 SER A N 1
ATOM 970 C CA . SER A 1 126 ? -8.594 -1.280 -9.103 1.00 95.25 126 SER A CA 1
ATOM 971 C C . SER A 1 126 ? -7.371 -1.133 -10.014 1.00 95.25 126 SER A C 1
ATOM 973 O O . SER A 1 126 ? -7.490 -0.595 -11.113 1.00 95.25 126 SER A O 1
ATOM 975 N N . LEU A 1 127 ? -6.196 -1.612 -9.596 1.00 93.62 127 LEU A N 1
ATOM 976 C CA . LEU A 1 127 ? -4.987 -1.580 -10.418 1.00 93.62 127 LEU A CA 1
ATOM 977 C C . LEU A 1 127 ? -5.135 -2.484 -11.656 1.00 93.62 127 LEU A C 1
ATOM 979 O O . LEU A 1 127 ? -5.116 -3.708 -11.549 1.00 93.62 127 LEU A O 1
ATOM 983 N N . ASP A 1 128 ? -5.160 -1.881 -12.849 1.00 82.94 128 ASP A N 1
ATOM 984 C CA . ASP A 1 128 ? -5.343 -2.575 -14.140 1.00 82.94 128 ASP A CA 1
ATOM 985 C C . ASP A 1 128 ? -4.239 -3.598 -14.479 1.00 82.94 128 ASP A C 1
ATOM 987 O O . ASP A 1 128 ? -4.398 -4.463 -15.344 1.00 82.94 128 ASP A O 1
ATOM 991 N N . SER A 1 129 ? -3.076 -3.489 -13.831 1.00 79.69 129 SER A N 1
ATOM 992 C CA . SER A 1 129 ? -1.914 -4.331 -14.103 1.00 79.69 129 SER A CA 1
ATOM 993 C C . SER A 1 129 ? -1.754 -5.416 -13.049 1.00 79.69 129 SER A C 1
ATOM 995 O O . SER A 1 129 ? -1.337 -5.149 -11.918 1.00 79.69 129 SER A O 1
ATOM 997 N N . SER A 1 130 ? -1.921 -6.671 -13.474 1.00 82.88 130 SER A N 1
ATOM 998 C CA . SER A 1 130 ? -1.592 -7.847 -12.658 1.00 82.88 130 SER A CA 1
ATOM 999 C C . SER A 1 130 ? -0.147 -7.815 -12.147 1.00 82.88 130 SER A C 1
ATOM 1001 O O . SER A 1 130 ? 0.146 -8.333 -11.074 1.00 82.88 130 SER A O 1
ATOM 1003 N N . THR A 1 131 ? 0.765 -7.145 -12.862 1.00 86.25 131 THR A N 1
ATOM 1004 C CA . THR A 1 131 ? 2.152 -6.965 -12.415 1.00 86.25 131 THR A CA 1
ATOM 1005 C C . THR A 1 131 ? 2.261 -5.978 -11.252 1.00 86.25 131 THR A C 1
ATOM 1007 O O . THR A 1 131 ? 3.041 -6.223 -10.332 1.00 86.25 131 THR A O 1
ATOM 1010 N N . ALA A 1 132 ? 1.512 -4.872 -11.273 1.00 88.69 132 ALA A N 1
ATOM 1011 C CA . ALA A 1 132 ? 1.501 -3.912 -10.167 1.00 88.69 132 ALA A CA 1
ATOM 1012 C C . ALA A 1 132 ? 0.882 -4.545 -8.912 1.00 88.69 132 ALA A C 1
ATOM 1014 O O . ALA A 1 132 ? 1.492 -4.501 -7.841 1.00 88.69 132 ALA A O 1
ATOM 1015 N N . GLN A 1 133 ? -0.251 -5.237 -9.072 1.00 93.25 133 GLN A N 1
ATOM 1016 C CA . GLN A 1 133 ? -0.902 -5.978 -7.989 1.00 93.25 133 GLN A CA 1
ATOM 1017 C C . GLN A 1 133 ? 0.016 -7.045 -7.391 1.00 93.25 133 GLN A C 1
ATOM 1019 O O . GLN A 1 133 ? 0.199 -7.084 -6.180 1.00 93.25 133 GLN A O 1
ATOM 1024 N N . GLN A 1 134 ? 0.667 -7.874 -8.213 1.00 90.25 134 GLN A N 1
ATOM 1025 C CA . GLN A 1 134 ? 1.589 -8.904 -7.717 1.00 90.25 134 GLN A CA 1
ATOM 1026 C C . GLN A 1 134 ? 2.756 -8.324 -6.911 1.00 90.25 134 GLN A C 1
ATOM 1028 O O . GLN A 1 134 ? 3.164 -8.912 -5.910 1.00 90.25 134 GLN A O 1
ATOM 1033 N N . ARG A 1 135 ? 3.298 -7.170 -7.320 1.00 87.62 135 ARG A N 1
ATOM 1034 C CA . ARG A 1 135 ? 4.382 -6.504 -6.579 1.00 87.62 135 ARG A CA 1
ATOM 1035 C C . ARG A 1 135 ? 3.900 -6.021 -5.216 1.00 87.62 135 ARG A C 1
ATOM 1037 O O . ARG A 1 135 ? 4.554 -6.281 -4.206 1.00 87.62 135 ARG A O 1
ATOM 1044 N N . LEU A 1 136 ? 2.743 -5.368 -5.190 1.00 94.12 136 LEU A N 1
ATOM 1045 C CA . LEU A 1 136 ? 2.175 -4.798 -3.974 1.00 94.12 136 LEU A CA 1
ATOM 1046 C C . LEU A 1 136 ? 1.532 -5.840 -3.050 1.00 94.12 136 LEU A C 1
ATOM 1048 O O . LEU A 1 136 ? 1.450 -5.587 -1.854 1.00 94.12 136 LEU A O 1
ATOM 1052 N N . ALA A 1 137 ? 1.144 -7.018 -3.548 1.00 95.75 137 ALA A N 1
ATOM 1053 C CA . ALA A 1 137 ? 0.488 -8.060 -2.755 1.00 95.75 137 ALA A CA 1
ATOM 1054 C C . ALA A 1 137 ? 1.314 -8.472 -1.525 1.00 95.75 137 ALA A C 1
ATOM 1056 O O . ALA A 1 137 ? 0.766 -8.663 -0.441 1.00 95.75 137 ALA A O 1
ATOM 1057 N N . SER A 1 138 ? 2.642 -8.559 -1.666 1.00 93.12 138 SER A N 1
ATOM 1058 C CA . SER A 1 138 ? 3.537 -8.836 -0.532 1.00 93.12 138 SER A CA 1
ATOM 1059 C C . SER A 1 138 ? 3.486 -7.738 0.527 1.00 93.12 138 SER A C 1
ATOM 1061 O O . SER A 1 138 ? 3.346 -8.029 1.710 1.00 93.12 138 SER A O 1
ATOM 1063 N N . HIS A 1 139 ? 3.516 -6.475 0.104 1.00 94.00 139 HIS A N 1
ATOM 1064 C CA . HIS A 1 139 ? 3.446 -5.326 0.999 1.00 94.00 139 HIS A CA 1
ATOM 1065 C C . HIS A 1 139 ? 2.089 -5.238 1.692 1.00 94.00 139 HIS A C 1
ATOM 1067 O O . HIS A 1 139 ? 2.041 -5.067 2.903 1.00 94.00 139 HIS A O 1
ATOM 1073 N N . LEU A 1 140 ? 1.001 -5.428 0.950 1.00 96.75 140 LEU A N 1
ATOM 1074 C CA . LE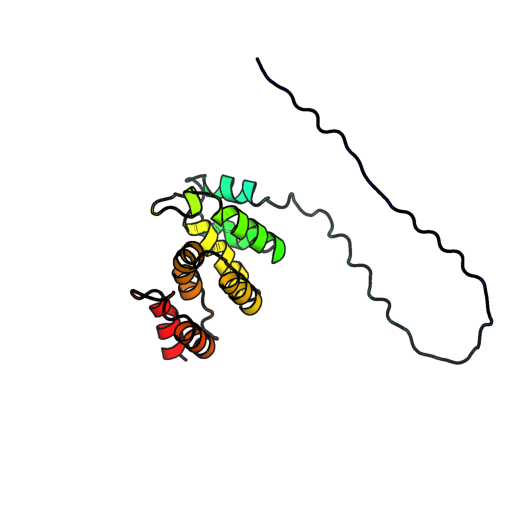U A 1 140 ? -0.351 -5.461 1.495 1.00 96.75 140 LEU A CA 1
ATOM 1075 C C . LEU A 1 140 ? -0.507 -6.581 2.538 1.00 96.75 140 LEU A C 1
ATOM 1077 O O . LEU A 1 140 ? -1.046 -6.344 3.614 1.00 96.75 140 LEU A O 1
ATOM 1081 N N . SER A 1 141 ? 0.031 -7.776 2.277 1.00 96.94 141 SER A N 1
ATOM 1082 C CA . SER A 1 141 ? 0.046 -8.875 3.255 1.00 96.94 141 SER A CA 1
ATOM 1083 C C . SER A 1 141 ? 0.848 -8.535 4.514 1.00 96.94 141 SER A C 1
ATOM 1085 O O . SER A 1 141 ? 0.394 -8.789 5.631 1.00 96.94 141 SER A O 1
ATOM 1087 N N . ASP A 1 142 ? 2.020 -7.918 4.352 1.00 94.62 142 ASP A N 1
ATOM 1088 C CA . ASP A 1 142 ? 2.889 -7.520 5.463 1.00 94.62 142 ASP A CA 1
ATOM 1089 C C . ASP A 1 142 ? 2.278 -6.426 6.346 1.00 94.62 142 ASP A C 1
ATOM 1091 O O . ASP A 1 142 ? 2.594 -6.349 7.535 1.00 94.62 142 ASP A O 1
ATOM 1095 N N . GLN A 1 143 ? 1.457 -5.554 5.759 1.00 95.50 143 GLN A N 1
ATOM 1096 C CA . GLN A 1 143 ? 0.837 -4.405 6.424 1.00 95.50 143 GLN A CA 1
ATOM 1097 C C . GLN A 1 143 ? -0.597 -4.680 6.892 1.00 95.50 143 GLN A C 1
ATOM 1099 O O . GLN A 1 143 ? -1.259 -3.772 7.392 1.00 95.50 143 GLN A O 1
ATOM 1104 N N . TRP A 1 144 ? -1.087 -5.916 6.753 1.00 97.38 144 TRP A N 1
ATOM 1105 C CA . TRP A 1 144 ? -2.446 -6.248 7.162 1.00 97.38 144 TRP A CA 1
ATOM 1106 C C . TRP A 1 144 ? -2.647 -6.023 8.673 1.00 97.38 144 TRP A C 1
ATOM 1108 O O . TRP A 1 144 ? -1.814 -6.489 9.463 1.00 97.38 144 TRP A O 1
ATOM 1118 N N . PRO A 1 145 ? -3.725 -5.340 9.111 1.00 96.75 145 PRO A N 1
ATOM 1119 C CA . PRO A 1 145 ? -3.914 -5.040 10.527 1.00 96.75 145 PRO A CA 1
ATOM 1120 C C . PRO A 1 145 ? -4.065 -6.304 11.393 1.00 96.75 145 PRO A C 1
ATOM 1122 O O . PRO A 1 145 ? -4.769 -7.243 11.002 1.00 96.75 145 PRO A O 1
ATOM 1125 N N . PRO A 1 146 ? -3.425 -6.357 12.578 1.00 95.88 146 PRO A N 1
ATOM 1126 C CA . PRO A 1 146 ? -3.392 -7.555 13.420 1.00 95.88 146 PRO A CA 1
ATOM 1127 C C . PRO A 1 146 ? -4.757 -7.921 14.023 1.00 95.88 146 PRO A C 1
ATOM 1129 O O . PRO A 1 146 ? -5.008 -9.079 14.350 1.00 95.88 146 PRO A O 1
ATOM 1132 N N . ASP A 1 147 ? -5.658 -6.955 14.158 1.00 96.81 147 ASP A N 1
ATOM 1133 C CA . ASP A 1 147 ? -7.037 -7.124 14.619 1.00 96.81 147 ASP A CA 1
ATOM 1134 C C . ASP A 1 147 ? -7.995 -7.557 13.490 1.00 96.81 147 ASP A C 1
ATOM 1136 O O . ASP A 1 147 ? -9.129 -7.951 13.757 1.00 96.81 147 ASP A O 1
ATOM 1140 N N . LYS A 1 148 ? -7.527 -7.599 12.235 1.00 96.88 148 LYS A N 1
ATOM 1141 C CA . LYS A 1 148 ? -8.321 -7.918 11.033 1.00 96.88 148 LYS A CA 1
ATOM 1142 C C . LYS A 1 148 ? -7.944 -9.252 10.376 1.00 96.88 148 LYS A C 1
ATOM 1144 O O . LYS A 1 148 ? -8.062 -9.405 9.160 1.00 96.88 148 LYS A O 1
ATOM 1149 N N . GLY A 1 149 ? -7.501 -10.235 11.161 1.00 96.94 149 GLY A N 1
ATOM 1150 C CA . GLY A 1 149 ? -7.059 -11.549 10.685 1.00 96.94 149 GLY A CA 1
ATOM 1151 C C . GLY A 1 149 ? -8.102 -12.313 9.871 1.00 96.94 149 GLY A C 1
ATOM 1152 O O . GLY A 1 149 ? -7.802 -12.732 8.753 1.00 96.94 149 GLY A O 1
ATOM 1153 N N . ALA A 1 150 ? -9.331 -12.444 10.380 1.00 98.00 150 ALA A N 1
ATOM 1154 C CA . ALA A 1 150 ? -10.411 -13.139 9.668 1.00 98.00 150 ALA A CA 1
ATOM 1155 C C . ALA A 1 150 ? -10.756 -12.488 8.315 1.00 98.00 150 ALA A C 1
ATOM 1157 O O . ALA A 1 150 ? -10.904 -13.183 7.307 1.00 98.00 150 ALA A O 1
ATOM 1158 N N . GLU A 1 151 ? -10.829 -11.154 8.284 1.00 97.81 151 GLU A N 1
ATOM 1159 C CA . GLU A 1 151 ? -11.052 -10.364 7.067 1.00 97.81 151 GLU A CA 1
ATOM 1160 C C . GLU A 1 151 ? -9.906 -10.563 6.066 1.00 97.81 151 GLU A C 1
ATOM 1162 O O . GLU A 1 151 ? -10.142 -10.850 4.893 1.00 97.81 151 GLU A O 1
ATOM 1167 N N . GLY A 1 152 ? -8.659 -10.536 6.544 1.00 97.50 152 GLY A N 1
ATOM 1168 C CA . GLY A 1 152 ? -7.487 -10.797 5.714 1.00 97.50 152 GLY A CA 1
ATOM 1169 C C . GLY A 1 152 ? -7.464 -12.200 5.137 1.00 97.50 152 GLY A C 1
ATOM 1170 O O . GLY A 1 152 ? -7.167 -12.379 3.956 1.00 97.50 152 GLY A O 1
ATOM 1171 N N . LEU A 1 153 ? -7.813 -13.215 5.927 1.00 98.12 153 LEU A N 1
ATOM 1172 C CA . LEU A 1 153 ? -7.880 -14.584 5.429 1.00 98.12 153 LEU A CA 1
ATOM 1173 C C . LEU A 1 153 ? -8.966 -14.738 4.353 1.00 98.12 153 LEU A C 1
ATOM 1175 O O . LEU A 1 153 ? -8.761 -15.481 3.389 1.00 98.12 153 LEU A O 1
ATOM 1179 N N . ALA A 1 154 ? -10.105 -14.056 4.500 1.00 98.12 154 ALA A N 1
ATOM 1180 C CA . ALA A 1 154 ? -11.144 -14.020 3.475 1.00 98.12 154 ALA A CA 1
ATOM 1181 C C . ALA A 1 154 ? -10.632 -13.353 2.187 1.00 98.12 154 ALA A C 1
ATOM 1183 O O . ALA A 1 154 ? -10.767 -13.945 1.114 1.00 98.12 154 ALA A O 1
ATOM 1184 N N . PHE A 1 155 ? -9.957 -12.206 2.302 1.00 97.62 155 PHE A N 1
ATOM 1185 C CA . PHE A 1 155 ? -9.320 -11.519 1.177 1.00 97.62 155 PHE A CA 1
ATOM 1186 C C . PHE A 1 155 ? -8.305 -12.424 0.461 1.00 97.62 155 PHE A C 1
ATOM 1188 O O . PHE A 1 155 ? -8.409 -12.686 -0.735 1.00 97.62 155 PHE A O 1
ATOM 1195 N N . LEU A 1 156 ? -7.378 -13.037 1.199 1.00 97.00 156 LEU A N 1
ATOM 1196 C CA . LEU A 1 156 ? -6.387 -13.963 0.643 1.00 97.00 156 LEU A CA 1
ATOM 1197 C C . LEU A 1 156 ? -7.043 -15.119 -0.132 1.00 97.00 156 LEU A C 1
ATOM 1199 O O . LEU A 1 156 ? -6.554 -15.513 -1.193 1.00 97.00 156 LEU A O 1
ATOM 1203 N N . LYS A 1 157 ? -8.155 -15.666 0.375 1.00 97.12 157 LYS A N 1
ATOM 1204 C CA . LYS A 1 157 ? -8.915 -16.733 -0.300 1.00 97.12 157 LYS A CA 1
ATOM 1205 C C . LYS A 1 157 ? -9.610 -16.258 -1.577 1.00 97.12 157 LYS A C 1
ATOM 1207 O O . LYS A 1 157 ? -9.732 -17.067 -2.495 1.00 97.12 157 LYS A O 1
ATOM 1212 N N . ALA A 1 158 ? -10.050 -15.006 -1.639 1.00 97.00 158 ALA A N 1
ATOM 1213 C CA . ALA A 1 158 ? -10.646 -14.424 -2.838 1.00 97.00 158 ALA A CA 1
ATOM 1214 C C . ALA A 1 158 ? -9.597 -14.149 -3.934 1.00 97.00 158 ALA A C 1
ATOM 1216 O O . ALA A 1 158 ? -9.889 -14.341 -5.110 1.00 97.00 158 ALA A O 1
ATOM 1217 N N . HIS A 1 159 ? -8.356 -13.819 -3.554 1.00 96.06 159 HIS A N 1
ATOM 1218 C CA . HIS A 1 159 ? -7.289 -13.391 -4.476 1.00 96.06 159 HIS A CA 1
ATOM 1219 C C . HIS A 1 159 ? -6.074 -14.337 -4.494 1.00 96.06 159 HIS A C 1
ATOM 1221 O O . HIS A 1 159 ? -4.917 -13.911 -4.515 1.00 96.06 159 HIS A O 1
ATOM 1227 N N . ARG A 1 160 ? -6.301 -15.657 -4.436 1.00 95.00 160 ARG A N 1
ATOM 1228 C CA . ARG A 1 160 ? -5.223 -16.662 -4.254 1.00 95.00 160 ARG A CA 1
ATOM 1229 C C . ARG A 1 160 ? -4.125 -16.603 -5.315 1.00 95.00 160 ARG A C 1
ATOM 1231 O O . ARG A 1 160 ? -2.999 -17.028 -5.059 1.00 95.00 160 ARG A O 1
ATOM 1238 N N . ASP A 1 161 ? -4.452 -16.146 -6.513 1.00 94.06 161 ASP A N 1
ATOM 1239 C CA . ASP A 1 161 ? -3.521 -15.979 -7.620 1.00 94.06 161 ASP A CA 1
ATOM 1240 C C . ASP A 1 161 ? -2.479 -14.880 -7.362 1.00 94.06 161 ASP A C 1
ATOM 1242 O O . ASP A 1 161 ? -1.329 -15.058 -7.772 1.00 94.06 161 ASP A O 1
ATOM 1246 N N . LEU A 1 162 ? -2.835 -13.832 -6.612 1.00 93.56 162 LEU A N 1
ATOM 1247 C CA . LEU A 1 162 ? -1.926 -12.755 -6.205 1.00 93.56 162 LEU A CA 1
ATOM 1248 C C . LEU A 1 162 ? -0.983 -13.182 -5.068 1.00 93.56 162 LEU A C 1
ATOM 1250 O O . LEU A 1 162 ? 0.156 -12.726 -5.001 1.00 93.56 162 LEU A O 1
ATOM 1254 N N . PHE A 1 163 ? -1.414 -14.102 -4.198 1.00 93.81 163 PHE A N 1
ATOM 1255 C CA . PHE A 1 163 ? -0.684 -14.487 -2.978 1.00 93.81 163 PHE A CA 1
ATOM 1256 C C . PHE A 1 163 ? 0.143 -15.780 -3.092 1.00 93.81 163 PHE A C 1
ATOM 1258 O O . PHE A 1 163 ? 0.388 -16.474 -2.098 1.00 93.81 163 PHE A O 1
ATOM 1265 N N . ARG A 1 164 ? 0.609 -16.126 -4.295 1.00 90.69 164 ARG A N 1
ATOM 1266 C CA . ARG A 1 164 ? 1.440 -17.323 -4.520 1.00 90.69 164 ARG A CA 1
ATOM 1267 C C . ARG A 1 164 ? 2.805 -17.214 -3.828 1.00 90.69 164 ARG A C 1
ATOM 1269 O O . ARG A 1 164 ? 3.292 -16.124 -3.540 1.00 90.69 164 ARG A O 1
ATOM 1276 N N . GLY A 1 165 ? 3.434 -18.363 -3.568 1.00 88.94 165 GLY A N 1
ATOM 1277 C CA . GLY A 1 165 ? 4.820 -18.422 -3.079 1.00 88.94 165 GLY A CA 1
ATOM 1278 C C . GLY A 1 165 ? 5.032 -17.943 -1.638 1.00 88.94 165 GLY A C 1
ATOM 1279 O O . GLY A 1 165 ? 6.140 -17.556 -1.294 1.00 88.94 165 GLY A O 1
ATOM 1280 N N . GLY A 1 166 ? 3.989 -17.952 -0.802 1.00 90.69 166 GLY A N 1
ATOM 1281 C CA . GLY A 1 166 ? 4.085 -17.536 0.604 1.00 90.69 166 GLY A CA 1
ATOM 1282 C C . GLY A 1 166 ? 3.830 -16.047 0.847 1.00 90.69 166 GLY A C 1
ATOM 1283 O O . GLY A 1 166 ? 3.830 -15.623 1.995 1.00 90.69 166 GLY A O 1
ATOM 1284 N N . THR A 1 167 ? 3.524 -15.271 -0.196 1.00 92.88 167 THR A N 1
ATOM 1285 C CA . THR A 1 167 ? 3.178 -13.841 -0.112 1.00 92.88 167 THR A CA 1
ATOM 1286 C C . THR A 1 167 ? 2.077 -13.558 0.919 1.00 92.88 167 THR A C 1
ATOM 1288 O O . THR A 1 167 ? 2.142 -12.569 1.636 1.00 92.88 167 THR A O 1
ATOM 1291 N N . GLY A 1 168 ? 1.092 -14.450 1.066 1.00 95.31 168 GLY A N 1
ATOM 1292 C CA . GLY A 1 168 ? 0.005 -14.324 2.047 1.00 95.31 168 GLY A CA 1
ATOM 1293 C C . GLY A 1 168 ? 0.300 -14.860 3.460 1.00 95.31 168 GLY A C 1
ATOM 1294 O O . GLY A 1 168 ? -0.605 -14.910 4.290 1.00 95.31 168 GLY A O 1
ATOM 1295 N N . ALA A 1 169 ? 1.525 -15.316 3.753 1.00 96.00 169 ALA A N 1
ATOM 1296 C CA . ALA A 1 169 ? 1.832 -16.010 5.009 1.00 96.00 169 ALA A CA 1
ATOM 1297 C C . ALA A 1 169 ? 1.592 -15.139 6.251 1.00 96.00 169 ALA A C 1
ATOM 1299 O O . ALA A 1 169 ? 1.134 -15.651 7.274 1.00 96.00 169 ALA A O 1
ATOM 1300 N N . ARG A 1 170 ? 1.848 -13.828 6.156 1.00 96.06 170 ARG A N 1
ATOM 1301 C CA . ARG A 1 170 ? 1.634 -12.894 7.265 1.00 96.06 170 ARG A CA 1
ATOM 1302 C C . ARG A 1 170 ? 0.163 -12.811 7.663 1.00 96.06 170 ARG A C 1
ATOM 1304 O O . ARG A 1 170 ? -0.143 -12.946 8.843 1.00 96.06 170 ARG A O 1
ATOM 1311 N N . ILE A 1 171 ? -0.740 -12.673 6.696 1.00 96.94 171 ILE A N 1
ATOM 1312 C CA . ILE A 1 171 ? -2.191 -12.674 6.931 1.00 96.94 171 ILE A CA 1
ATOM 1313 C C . ILE A 1 171 ? -2.647 -13.973 7.608 1.00 96.94 171 ILE A C 1
ATOM 1315 O O . ILE A 1 171 ? -3.408 -13.938 8.575 1.00 96.94 171 ILE A O 1
ATOM 1319 N N . VAL A 1 172 ? -2.156 -15.127 7.138 1.00 97.31 172 VAL A N 1
ATOM 1320 C CA . VAL A 1 172 ? -2.473 -16.426 7.757 1.00 97.31 172 VAL A CA 1
ATOM 1321 C C . VAL A 1 172 ? -2.004 -16.455 9.211 1.00 97.31 172 VAL A C 1
ATOM 1323 O O . VAL A 1 172 ? -2.764 -16.857 10.087 1.00 97.31 172 VAL A O 1
ATOM 1326 N N . GLN A 1 173 ? -0.782 -15.993 9.480 1.00 97.06 173 GLN A N 1
ATOM 1327 C CA . GLN A 1 173 ? -0.245 -15.913 10.837 1.00 97.06 173 GLN A CA 1
ATOM 1328 C C . GLN A 1 173 ? -1.086 -14.995 11.734 1.00 97.06 173 GLN A C 1
ATOM 1330 O O . GLN A 1 173 ? -1.354 -15.360 12.873 1.00 97.06 173 GLN A O 1
ATOM 1335 N N . ILE A 1 174 ? -1.509 -13.829 11.232 1.00 97.06 174 ILE A N 1
ATOM 1336 C CA . ILE A 1 174 ? -2.374 -12.905 11.975 1.00 97.06 174 ILE A CA 1
ATOM 1337 C C . ILE A 1 174 ? -3.665 -13.618 12.380 1.00 97.06 174 ILE A C 1
ATOM 1339 O O . ILE A 1 174 ? -3.994 -13.627 13.558 1.00 97.06 174 ILE A O 1
ATOM 1343 N N . ASN A 1 175 ? -4.350 -14.273 11.438 1.00 97.50 175 ASN A N 1
ATOM 1344 C CA . ASN A 1 175 ? -5.590 -14.998 11.722 1.00 97.50 175 ASN A CA 1
ATOM 1345 C C . ASN A 1 175 ? -5.410 -16.126 12.752 1.00 97.50 175 ASN A C 1
ATOM 1347 O O . ASN A 1 175 ? -6.325 -16.399 13.513 1.00 97.50 175 ASN A O 1
ATOM 1351 N N . LEU A 1 176 ? -4.268 -16.819 12.752 1.00 97.31 176 LEU A N 1
ATOM 1352 C CA . LEU A 1 176 ? -4.002 -17.910 13.701 1.00 97.31 176 LEU A CA 1
ATOM 1353 C C . LEU A 1 176 ? -3.741 -17.428 15.136 1.00 97.31 176 LEU A C 1
ATOM 1355 O O . LEU A 1 176 ? -3.814 -18.235 16.057 1.00 97.31 176 LEU A O 1
ATOM 1359 N N . ASN A 1 177 ? -3.414 -16.147 15.316 1.00 96.00 177 ASN A N 1
ATOM 1360 C CA . ASN A 1 177 ? -3.109 -15.553 16.617 1.00 96.00 177 ASN A CA 1
ATOM 1361 C C . ASN A 1 177 ? -4.313 -14.830 17.256 1.00 96.00 177 ASN A C 1
ATOM 1363 O O . ASN A 1 177 ? -4.135 -14.198 18.298 1.00 96.00 177 ASN A O 1
ATOM 1367 N N . GLN A 1 178 ? -5.489 -14.873 16.620 1.00 87.81 178 GLN A N 1
ATOM 1368 C CA . GLN A 1 178 ? -6.753 -14.318 17.123 1.00 87.81 178 GLN A CA 1
ATOM 1369 C C . GLN A 1 178 ? -7.568 -15.394 17.840 1.00 87.81 178 GLN A C 1
ATOM 1371 O O . GLN A 1 178 ? -8.196 -15.048 18.864 1.00 87.81 178 GLN A O 1
#

pLDDT: mean 76.24, std 21.1, range [36.81, 98.12]

Sequence (178 aa):
MLKKWPWLVAGSVVAGVAIGWSTARDPDKPAVASTPAPSSPREASKPLWSAEDFLKSASDRRNNYAAIHDDLLIDWTNDEIRAALDASLTNPDCVLRGGTLTQVPRILLGEWMKRDLTAAVTWFESLDSSTAQQRLASHLSDQWPPDKGAEGLAFLKAHRDLFRGGTGARIVQINLNQ

Radius of gyration: 23.55 Å; chains: 1; bounding box: 67×58×42 Å